Protein AF-A0A0N1CDP6-F1 (afdb_monomer_lite)

Structure (mmCIF, N/CA/C/O backbone):
data_AF-A0A0N1CDP6-F1
#
_entry.id   AF-A0A0N1CDP6-F1
#
loop_
_atom_site.group_PDB
_atom_site.id
_atom_site.type_symbol
_atom_site.label_atom_id
_atom_site.label_alt_id
_atom_site.label_comp_id
_atom_site.label_asym_id
_atom_site.label_entity_id
_atom_site.label_seq_id
_atom_site.pdbx_PDB_ins_code
_atom_site.Cartn_x
_atom_site.Cartn_y
_atom_site.Cartn_z
_atom_site.occupancy
_atom_site.B_iso_or_equiv
_atom_site.auth_seq_id
_atom_site.auth_comp_id
_atom_site.auth_asym_id
_atom_site.auth_atom_id
_atom_site.pdbx_PDB_model_num
ATOM 1 N N . MET A 1 1 ? -9.905 -9.437 8.557 1.00 59.25 1 MET A N 1
ATOM 2 C CA . MET A 1 1 ? -9.095 -8.242 8.234 1.00 59.25 1 MET A CA 1
ATOM 3 C C . MET A 1 1 ? -9.289 -7.990 6.753 1.00 59.25 1 MET A C 1
ATOM 5 O O . MET A 1 1 ? -9.389 -8.978 6.036 1.00 59.25 1 MET A O 1
ATOM 9 N N . ALA A 1 2 ? -9.442 -6.748 6.299 1.00 64.56 2 ALA A N 1
ATOM 10 C CA . ALA A 1 2 ? -9.677 -6.507 4.877 1.00 64.56 2 ALA A CA 1
ATOM 11 C C . ALA A 1 2 ? -8.386 -6.729 4.071 1.00 64.56 2 ALA A C 1
ATOM 13 O O . ALA A 1 2 ? -7.335 -6.179 4.398 1.00 64.56 2 ALA A O 1
ATOM 14 N N . ASP A 1 3 ? -8.462 -7.519 3.000 1.00 76.25 3 ASP A N 1
ATOM 15 C CA . ASP A 1 3 ? -7.331 -7.748 2.104 1.00 76.25 3 ASP A CA 1
ATOM 16 C C . ASP A 1 3 ? -7.119 -6.530 1.190 1.00 76.25 3 ASP A C 1
ATOM 18 O O . ASP A 1 3 ? -7.544 -6.487 0.035 1.00 76.25 3 ASP A O 1
ATOM 22 N N . TYR A 1 4 ? -6.433 -5.510 1.710 1.00 80.69 4 TYR A N 1
ATOM 23 C CA . TYR A 1 4 ? -6.061 -4.312 0.946 1.00 80.69 4 TYR A CA 1
ATOM 24 C C . TYR A 1 4 ? -5.058 -4.602 -0.179 1.00 80.69 4 TYR A C 1
ATOM 26 O O . TYR A 1 4 ? -5.011 -3.885 -1.181 1.00 80.69 4 TYR A O 1
ATOM 34 N N . TYR A 1 5 ? -4.275 -5.675 -0.035 1.00 79.56 5 TYR A N 1
ATOM 35 C CA . TYR A 1 5 ? -3.249 -6.082 -0.990 1.00 79.56 5 TYR A CA 1
ATOM 36 C C . TYR A 1 5 ? -3.774 -6.272 -2.429 1.00 79.56 5 TYR A C 1
ATOM 38 O O . TYR A 1 5 ? -3.282 -5.570 -3.313 1.00 79.56 5 TYR A O 1
ATOM 46 N N . PRO A 1 6 ? -4.777 -7.133 -2.715 1.00 84.00 6 PRO A N 1
ATOM 47 C CA . PRO A 1 6 ? -5.311 -7.303 -4.070 1.00 84.00 6 PRO A CA 1
ATOM 48 C C . PRO A 1 6 ? -5.923 -6.024 -4.664 1.00 84.00 6 PRO A C 1
ATOM 50 O O . PRO A 1 6 ? -5.831 -5.828 -5.876 1.00 84.00 6 PRO A O 1
ATOM 53 N N . LEU A 1 7 ? -6.501 -5.132 -3.848 1.00 83.00 7 LEU A N 1
ATOM 54 C CA . LEU A 1 7 ? -7.032 -3.847 -4.324 1.00 83.00 7 LEU A CA 1
ATOM 55 C C . LEU A 1 7 ? -5.913 -2.925 -4.826 1.00 83.00 7 LEU A C 1
ATOM 57 O O . LEU A 1 7 ? -5.978 -2.434 -5.955 1.00 83.00 7 LEU A O 1
ATOM 61 N N . ILE A 1 8 ? -4.861 -2.735 -4.023 1.00 84.25 8 ILE A N 1
ATOM 62 C CA . ILE A 1 8 ? -3.711 -1.900 -4.398 1.00 84.25 8 ILE A CA 1
ATOM 63 C C . ILE A 1 8 ? -2.946 -2.548 -5.558 1.00 84.25 8 ILE A C 1
ATOM 65 O O . ILE A 1 8 ? -2.645 -1.880 -6.545 1.00 84.25 8 ILE A O 1
ATOM 69 N N . ALA A 1 9 ? -2.686 -3.857 -5.496 1.00 82.88 9 ALA A N 1
ATOM 70 C CA . ALA A 1 9 ? -1.986 -4.584 -6.551 1.00 82.88 9 ALA A CA 1
ATOM 71 C C . ALA A 1 9 ? -2.717 -4.492 -7.901 1.00 82.88 9 ALA A C 1
ATOM 73 O O . ALA A 1 9 ? -2.066 -4.307 -8.930 1.00 82.88 9 ALA A O 1
ATOM 74 N N . ARG A 1 10 ? -4.059 -4.543 -7.918 1.00 82.38 10 ARG A N 1
ATOM 75 C CA . ARG A 1 10 ? -4.858 -4.338 -9.137 1.00 82.38 10 ARG A CA 1
ATOM 76 C C . ARG A 1 10 ? -4.770 -2.902 -9.655 1.00 82.38 10 ARG A C 1
ATOM 78 O O . ARG A 1 10 ? -4.625 -2.721 -10.860 1.00 82.38 10 ARG A O 1
ATOM 85 N N . ALA A 1 11 ? -4.815 -1.901 -8.775 1.00 82.62 11 ALA A N 1
ATOM 86 C CA . ALA A 1 11 ? -4.672 -0.496 -9.164 1.00 82.62 11 ALA A CA 1
ATOM 87 C C . ALA A 1 11 ? -3.290 -0.202 -9.780 1.00 82.62 11 ALA A C 1
ATOM 89 O O . ALA A 1 11 ? -3.204 0.479 -10.797 1.00 82.62 11 ALA A O 1
ATOM 90 N N . ILE A 1 12 ? -2.218 -0.771 -9.216 1.00 78.50 12 ILE A N 1
ATOM 91 C CA . ILE A 1 12 ? -0.854 -0.636 -9.751 1.00 78.50 12 ILE A CA 1
ATOM 92 C C . ILE A 1 12 ? -0.635 -1.492 -11.008 1.00 78.50 12 ILE A C 1
ATOM 94 O O . ILE A 1 12 ? 0.083 -1.066 -11.902 1.00 78.50 12 ILE A O 1
ATOM 98 N N . SER A 1 13 ? -1.287 -2.652 -11.139 1.00 77.88 13 SER A N 1
ATOM 99 C CA . SER A 1 13 ? -1.223 -3.466 -12.370 1.00 77.88 13 SER A CA 1
ATOM 100 C C . SER A 1 13 ? -1.968 -2.839 -13.556 1.00 77.88 13 SER A C 1
ATOM 102 O O . SER A 1 13 ? -1.756 -3.260 -14.688 1.00 77.88 13 SER A O 1
ATOM 104 N N . GLY A 1 14 ? -2.849 -1.864 -13.303 1.00 73.94 14 GLY A N 1
ATOM 105 C CA . GLY A 1 14 ? -3.498 -1.047 -14.332 1.00 73.94 14 GLY A CA 1
ATOM 106 C C . GLY A 1 14 ? -2.740 0.236 -14.697 1.00 73.94 14 GLY A C 1
ATOM 107 O O . GLY A 1 14 ? -3.178 0.942 -15.602 1.00 73.94 14 GLY A O 1
ATOM 108 N N . LEU A 1 15 ? -1.634 0.557 -14.013 1.00 73.69 15 LEU A N 1
ATOM 109 C CA . LEU A 1 15 ? -0.713 1.611 -14.446 1.00 73.69 15 LEU A CA 1
ATOM 110 C C . LEU A 1 15 ? 0.209 1.088 -15.551 1.00 73.69 15 LEU A C 1
ATOM 112 O O . LEU A 1 15 ? 0.581 -0.086 -15.565 1.00 73.69 15 LEU A O 1
ATOM 116 N N . ASP A 1 16 ? 0.621 1.986 -16.445 1.00 66.12 16 ASP A N 1
ATOM 117 C CA . ASP A 1 16 ? 1.619 1.670 -17.465 1.00 66.12 16 ASP A CA 1
ATOM 118 C C . ASP A 1 16 ? 2.945 1.216 -16.808 1.00 66.12 16 ASP A C 1
ATOM 120 O O . ASP A 1 16 ? 3.374 1.831 -15.826 1.00 66.12 16 ASP A O 1
ATOM 124 N N . PRO A 1 17 ? 3.639 0.179 -17.318 1.00 63.59 17 PRO A N 1
ATOM 125 C CA . PRO A 1 17 ? 4.926 -0.260 -16.767 1.00 63.59 17 PRO A CA 1
ATOM 126 C C . PRO A 1 17 ? 6.020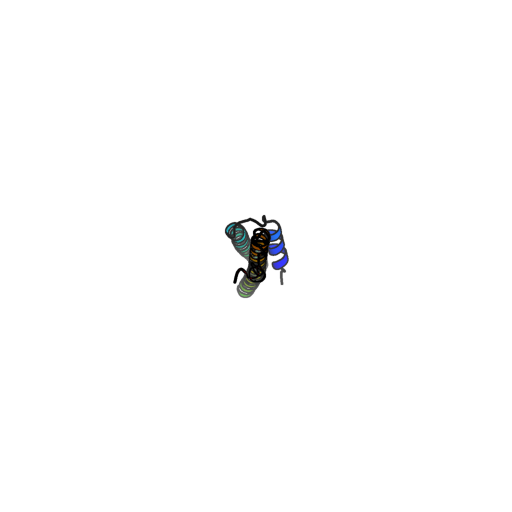 0.822 -16.768 1.00 63.59 17 PRO A C 1
ATOM 128 O O . PRO A 1 17 ? 6.943 0.759 -15.955 1.00 63.59 17 PRO A O 1
ATOM 131 N N . SER A 1 18 ? 5.905 1.816 -17.652 1.00 61.59 18 SER A N 1
ATOM 132 C CA . SER A 1 18 ? 6.789 2.982 -17.761 1.00 61.59 18 SER A CA 1
ATOM 133 C C . SER A 1 18 ? 6.321 4.166 -16.903 1.00 61.59 18 SER A C 1
ATOM 135 O O . SER A 1 18 ? 6.968 5.215 -16.902 1.00 61.59 18 SER A O 1
ATOM 137 N N . ALA A 1 19 ? 5.206 4.037 -16.171 1.00 63.59 19 ALA A N 1
ATOM 138 C CA . ALA A 1 19 ? 4.669 5.103 -15.333 1.00 63.59 19 ALA A CA 1
ATOM 139 C C . ALA A 1 19 ? 5.677 5.518 -14.235 1.00 63.59 19 ALA A C 1
ATOM 141 O O . ALA A 1 19 ? 6.148 4.670 -13.459 1.00 63.59 19 ALA A O 1
ATOM 142 N N . PRO A 1 20 ? 5.982 6.827 -14.103 1.00 70.81 20 PRO A N 1
ATOM 143 C CA . PRO A 1 20 ? 6.865 7.336 -13.061 1.00 70.81 20 PRO A CA 1
ATOM 144 C C . PRO A 1 20 ? 6.441 6.906 -11.652 1.00 70.81 20 PRO A C 1
ATOM 146 O O . PRO A 1 20 ? 5.258 6.712 -11.360 1.00 70.81 20 PRO A O 1
ATOM 149 N N . GLY A 1 21 ? 7.411 6.827 -10.734 1.00 75.56 21 GLY A N 1
ATOM 150 C CA . GLY A 1 21 ? 7.143 6.543 -9.316 1.00 75.56 21 GLY A CA 1
ATOM 151 C C . GLY A 1 21 ? 6.120 7.500 -8.686 1.00 75.56 21 GLY A C 1
ATOM 152 O O . GLY A 1 21 ? 5.356 7.094 -7.814 1.00 75.56 21 GLY A O 1
ATOM 153 N N . GLU A 1 22 ? 6.032 8.735 -9.185 1.00 79.81 22 GLU A N 1
ATOM 154 C CA . GLU A 1 22 ? 5.043 9.730 -8.759 1.00 79.81 22 GLU A CA 1
ATOM 155 C C . GLU A 1 22 ? 3.592 9.325 -9.056 1.00 79.81 22 GLU A C 1
ATOM 157 O O . GLU A 1 22 ? 2.732 9.528 -8.203 1.00 79.81 22 GLU A O 1
ATOM 162 N N . GLN A 1 23 ? 3.302 8.689 -10.201 1.00 82.19 23 GLN A N 1
ATOM 163 C CA . GLN A 1 23 ? 1.935 8.235 -10.506 1.00 82.19 23 GLN A CA 1
ATOM 164 C C . GLN A 1 23 ? 1.494 7.127 -9.541 1.00 82.19 23 GLN A C 1
ATOM 166 O O . GLN A 1 23 ? 0.379 7.157 -9.020 1.00 82.19 23 GLN A O 1
ATOM 171 N N . ARG A 1 24 ? 2.401 6.191 -9.224 1.00 81.81 24 ARG A N 1
ATOM 172 C CA . ARG A 1 24 ? 2.172 5.165 -8.191 1.00 81.81 24 ARG A CA 1
ATOM 173 C C . ARG A 1 24 ? 1.935 5.806 -6.821 1.00 81.81 24 ARG A C 1
ATOM 175 O O . ARG A 1 24 ? 0.980 5.450 -6.134 1.00 81.81 24 ARG A O 1
ATOM 182 N N . ARG A 1 25 ? 2.740 6.810 -6.459 1.00 83.81 25 ARG A N 1
ATOM 183 C CA . ARG A 1 25 ? 2.606 7.554 -5.198 1.00 83.81 25 ARG A CA 1
ATOM 184 C C . ARG A 1 25 ? 1.276 8.305 -5.093 1.00 83.81 25 ARG A C 1
ATOM 186 O O . ARG A 1 25 ? 0.648 8.256 -4.040 1.00 83.81 25 ARG A O 1
ATOM 193 N N . ALA A 1 26 ? 0.795 8.909 -6.181 1.00 87.94 26 ALA A N 1
ATOM 194 C CA . ALA A 1 26 ? -0.516 9.558 -6.229 1.00 87.94 26 ALA A CA 1
ATOM 195 C C . ALA A 1 26 ? -1.679 8.574 -5.979 1.00 87.94 26 ALA A C 1
ATOM 197 O O . ALA A 1 26 ? -2.639 8.926 -5.290 1.00 87.94 26 ALA A O 1
ATOM 198 N N . ILE A 1 27 ? -1.586 7.328 -6.469 1.00 86.00 27 ILE A N 1
ATOM 199 C CA . ILE A 1 27 ? -2.563 6.274 -6.140 1.00 86.00 27 ILE A CA 1
ATOM 200 C C . ILE A 1 27 ? -2.521 5.935 -4.645 1.00 86.00 27 ILE A C 1
ATOM 202 O O . ILE A 1 27 ? -3.580 5.840 -4.023 1.00 86.00 27 ILE A O 1
ATOM 206 N N . TYR A 1 28 ? -1.332 5.797 -4.048 1.00 87.19 28 TYR A N 1
ATOM 207 C CA . TYR A 1 28 ? -1.201 5.494 -2.618 1.00 87.19 28 TYR A CA 1
ATOM 208 C C . TYR A 1 28 ? -1.776 6.608 -1.728 1.00 87.19 28 TYR A C 1
ATOM 210 O O . TYR A 1 28 ? -2.550 6.309 -0.820 1.00 87.19 28 TYR A O 1
ATOM 218 N N . GLU A 1 29 ? -1.493 7.885 -2.015 1.00 89.25 29 GLU A N 1
ATOM 219 C CA . GLU A 1 29 ? -2.094 9.004 -1.267 1.00 89.25 29 GLU A CA 1
ATOM 220 C C . GLU A 1 29 ? -3.623 9.032 -1.395 1.00 89.25 29 GLU A C 1
ATOM 222 O O . GLU A 1 29 ? -4.337 9.207 -0.404 1.00 89.25 29 GLU A O 1
ATOM 227 N N . ARG A 1 30 ? -4.152 8.784 -2.601 1.00 88.69 30 ARG A N 1
ATOM 228 C CA . ARG A 1 30 ? -5.601 8.717 -2.823 1.00 88.69 30 ARG A CA 1
ATOM 229 C C . ARG A 1 30 ? -6.244 7.552 -2.065 1.00 88.69 30 ARG A C 1
ATOM 231 O O . ARG A 1 30 ? -7.328 7.727 -1.510 1.00 88.69 30 ARG A O 1
ATOM 238 N N . ALA A 1 31 ? -5.579 6.397 -1.998 1.00 87.75 31 ALA A N 1
ATOM 239 C CA . ALA A 1 31 ? -6.035 5.242 -1.226 1.00 87.75 31 ALA A CA 1
ATOM 240 C C . ALA A 1 31 ? -6.038 5.525 0.288 1.00 87.75 31 ALA A C 1
ATOM 242 O O . ALA A 1 31 ? -7.035 5.238 0.952 1.00 87.75 31 ALA A O 1
ATOM 243 N N . ARG A 1 32 ? -4.981 6.159 0.826 1.00 87.56 32 ARG A N 1
ATOM 244 C CA . ARG A 1 32 ? -4.920 6.605 2.233 1.00 87.56 32 ARG A CA 1
ATOM 245 C C . ARG A 1 32 ? -6.082 7.540 2.584 1.00 87.56 32 ARG A C 1
ATOM 247 O O . ARG A 1 32 ? -6.765 7.327 3.586 1.00 87.56 32 ARG A O 1
ATOM 254 N N . ALA A 1 33 ? -6.318 8.563 1.760 1.00 88.69 33 ALA A N 1
ATOM 255 C CA . ALA A 1 33 ? -7.376 9.548 1.985 1.00 88.69 33 ALA A CA 1
ATOM 256 C C . ALA A 1 33 ? -8.783 8.921 1.921 1.00 88.69 33 ALA A C 1
ATOM 258 O O . ALA A 1 33 ? -9.625 9.182 2.788 1.00 88.69 33 ALA A O 1
ATOM 259 N N . ALA A 1 34 ? -9.022 8.054 0.930 1.00 88.19 34 ALA A N 1
ATOM 260 C CA . ALA A 1 34 ? -10.277 7.319 0.792 1.00 88.19 34 ALA A CA 1
ATOM 261 C C . ALA A 1 34 ? -10.536 6.400 1.996 1.00 88.19 34 ALA A C 1
ATOM 263 O O . ALA A 1 34 ? -11.637 6.427 2.545 1.00 88.19 34 ALA A O 1
ATOM 264 N N . LEU A 1 35 ? -9.519 5.662 2.464 1.00 86.31 35 LEU A N 1
ATOM 265 C CA . LEU A 1 35 ? -9.648 4.794 3.636 1.00 86.31 35 LEU A CA 1
ATOM 266 C C . LEU A 1 35 ? -10.036 5.592 4.887 1.00 86.31 35 LEU A C 1
ATOM 268 O O . LEU A 1 35 ? -10.994 5.228 5.560 1.00 86.31 35 LEU A O 1
ATOM 272 N N . ILE A 1 36 ? -9.353 6.703 5.189 1.00 85.81 36 ILE A N 1
ATOM 273 C CA . ILE A 1 36 ? -9.678 7.528 6.370 1.00 85.81 36 ILE A CA 1
ATOM 274 C C . ILE A 1 36 ? -11.113 8.070 6.292 1.00 85.81 36 ILE A C 1
ATOM 276 O O . ILE A 1 36 ? -11.817 8.093 7.302 1.00 85.81 36 ILE A O 1
ATOM 280 N N . THR A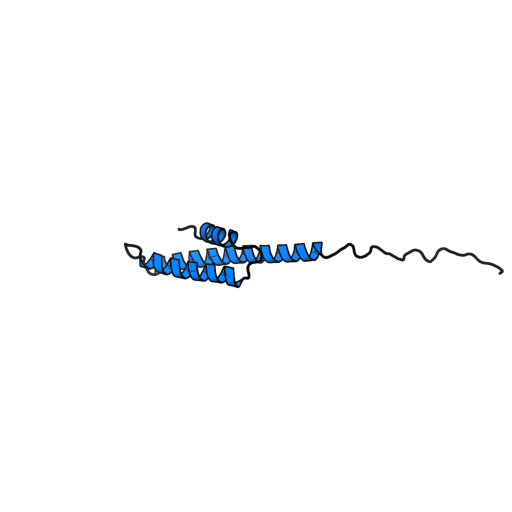 1 37 ? -11.564 8.470 5.101 1.00 87.94 37 THR A N 1
ATOM 281 C CA . THR A 1 37 ? -12.941 8.937 4.877 1.00 87.94 37 THR A CA 1
ATOM 282 C C . THR A 1 37 ? -13.953 7.814 5.119 1.00 87.94 37 THR A C 1
ATOM 284 O O . THR A 1 37 ? -14.937 8.016 5.826 1.00 87.94 37 THR A O 1
ATOM 287 N N . GLN A 1 38 ? -13.685 6.611 4.603 1.00 86.06 38 GLN A N 1
ATOM 288 C CA . GLN A 1 38 ? -14.543 5.438 4.775 1.00 86.06 38 GLN A CA 1
ATOM 289 C C . GLN A 1 38 ? -14.611 4.971 6.238 1.00 86.06 38 GLN A C 1
ATOM 291 O O . GLN A 1 38 ? -15.705 4.747 6.748 1.00 86.06 38 GLN A O 1
ATOM 296 N N . LEU A 1 39 ? -13.471 4.868 6.933 1.00 86.31 39 LEU A N 1
ATOM 297 C CA . LEU A 1 39 ? -13.416 4.446 8.340 1.00 86.31 39 LEU A CA 1
ATOM 298 C C . LEU A 1 39 ? -14.169 5.419 9.265 1.00 86.31 39 LEU A C 1
ATOM 300 O O . LEU A 1 39 ? -14.773 4.988 10.241 1.00 86.31 39 LEU A O 1
ATOM 304 N N . ARG A 1 40 ? -14.176 6.722 8.943 1.00 83.75 40 ARG A N 1
ATOM 305 C CA . ARG A 1 40 ? -14.945 7.750 9.670 1.00 83.75 40 ARG A CA 1
ATOM 306 C C . ARG A 1 40 ? -16.442 7.765 9.339 1.00 83.75 40 ARG A C 1
ATOM 308 O O . ARG A 1 40 ? -17.211 8.322 10.113 1.00 83.75 40 ARG A O 1
ATOM 315 N N . GLY A 1 41 ? -16.847 7.199 8.200 1.00 84.69 41 GLY A N 1
ATOM 316 C CA . GLY A 1 41 ? -18.249 7.106 7.772 1.00 84.69 41 GLY A CA 1
ATOM 317 C C . GLY A 1 41 ? -18.963 5.816 8.196 1.00 84.69 41 GLY A C 1
ATOM 318 O O . GLY A 1 41 ? -20.174 5.704 8.012 1.00 84.69 41 GLY A O 1
ATOM 319 N N . VAL A 1 42 ? -18.233 4.838 8.739 1.00 85.94 42 VAL A N 1
ATOM 320 C CA . VAL A 1 42 ? -18.779 3.558 9.214 1.00 85.94 42 VAL A CA 1
ATOM 321 C C . VAL A 1 42 ? -19.595 3.741 10.500 1.00 85.94 42 VAL A C 1
ATOM 323 O O . VAL A 1 42 ? -19.208 4.485 11.399 1.00 85.94 42 VAL A O 1
ATOM 326 N N . GLN A 1 43 ? -20.729 3.038 10.584 1.00 80.50 43 GLN A N 1
ATOM 327 C CA . GLN A 1 43 ? -21.570 2.944 11.780 1.00 80.50 43 GLN A CA 1
ATOM 328 C C . GLN A 1 43 ? -21.785 1.465 12.160 1.00 80.50 43 GLN A C 1
ATOM 330 O O . GLN A 1 43 ? -22.134 0.680 11.275 1.00 80.50 43 GLN A O 1
ATOM 335 N N . PRO A 1 44 ? -21.621 1.074 13.442 1.00 81.31 44 PRO A N 1
ATOM 336 C CA . PRO A 1 44 ? -21.145 1.898 14.562 1.00 81.31 44 PRO A CA 1
ATOM 337 C C . PRO A 1 44 ? -19.702 2.401 14.346 1.00 81.31 44 PRO A C 1
ATOM 339 O O . PRO A 1 44 ? -18.949 1.764 13.611 1.00 81.31 44 PRO A O 1
ATOM 342 N N . PRO A 1 45 ? -19.321 3.552 14.931 1.00 83.19 45 PRO A N 1
ATOM 343 C CA . PRO A 1 45 ? -18.007 4.147 14.711 1.00 83.19 45 PRO A CA 1
ATOM 344 C C . PRO A 1 45 ? -16.889 3.236 15.227 1.00 83.19 45 PRO A C 1
ATOM 346 O O . PRO A 1 45 ? -16.952 2.733 16.348 1.00 83.19 45 PRO A O 1
ATOM 349 N N . LEU A 1 46 ? -15.852 3.061 14.407 1.00 84.94 46 LEU A N 1
ATOM 350 C CA . LEU A 1 46 ? -14.655 2.298 14.761 1.00 84.94 46 LEU A CA 1
ATOM 351 C C . LEU A 1 46 ? -13.859 3.004 15.864 1.00 84.94 46 LEU A C 1
ATOM 353 O O . LEU A 1 46 ? -13.739 4.231 15.878 1.00 84.94 46 LEU A O 1
ATOM 357 N N . THR A 1 47 ? -13.257 2.220 16.755 1.00 89.19 47 THR A N 1
ATOM 358 C CA . THR A 1 47 ? -12.337 2.737 17.776 1.00 89.19 47 THR A CA 1
ATOM 359 C C . THR A 1 47 ? -11.034 3.248 17.150 1.00 89.19 47 THR A C 1
ATOM 361 O O . THR A 1 47 ? -10.625 2.803 16.075 1.00 89.19 47 THR A O 1
ATOM 364 N N . GLU A 1 48 ? -10.313 4.145 17.832 1.00 86.06 48 GLU A N 1
ATOM 365 C CA . GLU A 1 48 ? -9.002 4.621 17.352 1.00 86.06 48 GLU A CA 1
ATOM 366 C C . GLU A 1 48 ? -7.996 3.478 17.142 1.00 86.06 48 GLU A C 1
ATOM 368 O O . GLU A 1 48 ? -7.189 3.523 16.210 1.00 86.06 48 GLU A O 1
ATOM 373 N N . SER A 1 49 ? -8.078 2.425 17.961 1.00 89.81 49 SER A N 1
ATOM 374 C CA . SER A 1 49 ? -7.274 1.206 17.831 1.00 89.81 49 SER A CA 1
ATOM 375 C C . SER A 1 49 ? -7.563 0.462 16.526 1.00 89.81 49 SER A C 1
ATOM 377 O O . SER A 1 49 ? -6.631 0.053 15.834 1.00 89.81 49 SER A O 1
ATOM 379 N N . GLU A 1 50 ? -8.836 0.319 16.149 1.00 88.50 50 GLU A N 1
ATOM 380 C CA . GLU A 1 50 ? -9.237 -0.291 14.876 1.00 88.50 50 GLU A CA 1
ATOM 381 C C . GLU A 1 50 ? -8.839 0.588 13.690 1.00 88.50 50 GLU A C 1
ATOM 383 O O . GLU A 1 50 ? -8.211 0.098 12.756 1.00 88.50 50 GLU A O 1
ATOM 388 N N . ILE A 1 51 ? -9.095 1.900 13.752 1.00 87.12 51 ILE A N 1
ATOM 389 C CA . ILE A 1 51 ? -8.676 2.849 12.707 1.00 87.12 51 ILE A CA 1
ATOM 390 C C . ILE A 1 51 ? -7.155 2.790 12.502 1.00 87.12 51 ILE A C 1
ATOM 392 O O . ILE A 1 51 ? -6.677 2.790 11.368 1.00 87.12 51 ILE A O 1
ATOM 396 N N . THR A 1 52 ? -6.381 2.705 13.585 1.00 89.38 52 THR A N 1
ATOM 397 C CA . THR A 1 52 ? -4.919 2.576 13.523 1.00 89.38 52 THR A CA 1
ATOM 398 C C . THR A 1 52 ? -4.500 1.234 12.924 1.00 89.38 52 THR A C 1
ATOM 400 O O . THR A 1 52 ? -3.609 1.204 12.076 1.00 89.38 52 THR A O 1
ATOM 403 N N . ARG A 1 53 ? -5.168 0.136 13.295 1.00 89.81 53 ARG A N 1
ATOM 404 C CA . ARG A 1 53 ? -4.918 -1.208 12.757 1.00 89.81 53 ARG A CA 1
ATOM 405 C C . ARG A 1 53 ? -5.211 -1.306 11.256 1.00 89.81 53 ARG A C 1
ATOM 407 O O . ARG A 1 53 ? -4.382 -1.836 10.522 1.00 89.81 53 ARG A O 1
ATOM 414 N N . GLU A 1 54 ? -6.335 -0.765 10.790 1.00 89.19 54 GLU A N 1
ATOM 415 C CA . GLU A 1 54 ? -6.686 -0.758 9.362 1.00 89.19 54 GLU A CA 1
ATOM 416 C C . GLU A 1 54 ? -5.754 0.168 8.557 1.00 89.19 54 GLU A C 1
ATOM 418 O O . GLU A 1 54 ? -5.332 -0.180 7.453 1.00 89.19 54 GLU A O 1
ATOM 423 N N . ARG A 1 55 ? -5.329 1.310 9.125 1.00 88.00 55 ARG A N 1
ATOM 424 C CA . ARG A 1 55 ? -4.285 2.154 8.511 1.00 88.00 55 ARG A CA 1
ATOM 425 C C . ARG A 1 55 ? -2.944 1.425 8.401 1.00 88.00 55 ARG A C 1
ATOM 427 O O . ARG A 1 55 ? -2.325 1.492 7.345 1.00 88.00 55 ARG A O 1
ATOM 434 N N . LEU A 1 56 ? -2.505 0.717 9.444 1.00 90.69 56 LEU A N 1
ATOM 435 C CA . LEU A 1 56 ? -1.275 -0.086 9.408 1.00 90.69 56 LEU A CA 1
ATOM 436 C C . LEU A 1 56 ? -1.351 -1.191 8.343 1.00 90.69 56 LEU A C 1
ATOM 438 O O . LEU A 1 56 ? -0.415 -1.336 7.561 1.00 90.69 56 LEU A O 1
ATOM 442 N N . ALA A 1 57 ? -2.481 -1.897 8.244 1.00 89.38 57 ALA A N 1
ATOM 443 C CA . ALA A 1 57 ? -2.699 -2.923 7.223 1.00 89.38 57 ALA A CA 1
ATOM 444 C C . ALA A 1 57 ? -2.626 -2.362 5.789 1.00 89.38 57 ALA A C 1
ATOM 446 O O . ALA A 1 57 ? -2.067 -3.006 4.896 1.00 89.38 57 ALA A O 1
ATOM 447 N N . LEU A 1 58 ? -3.137 -1.144 5.563 1.00 88.06 58 LEU A N 1
ATOM 448 C CA . LEU A 1 58 ? -2.982 -0.443 4.285 1.00 88.06 58 LEU A CA 1
ATOM 449 C C . LEU A 1 58 ? -1.507 -0.110 3.999 1.00 88.06 58 LEU A C 1
ATOM 451 O O . LEU A 1 58 ? -1.031 -0.374 2.896 1.00 88.06 58 LEU A O 1
ATOM 455 N N . GLU A 1 59 ? -0.773 0.440 4.971 1.00 91.19 59 GLU A N 1
ATOM 456 C CA . GLU A 1 59 ? 0.649 0.791 4.813 1.00 91.19 59 GLU A CA 1
ATOM 457 C C . GLU A 1 59 ? 1.531 -0.435 4.527 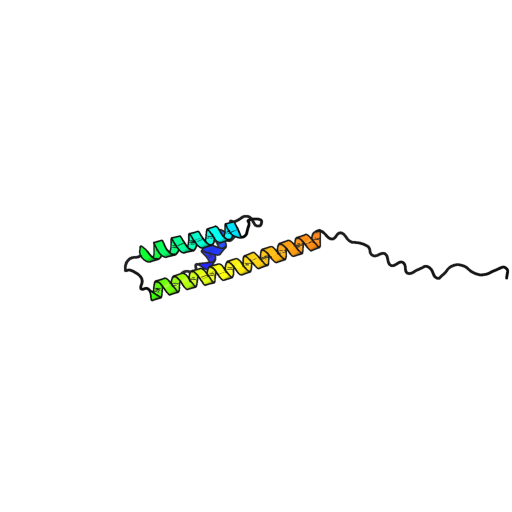1.00 91.19 59 GLU A C 1
ATOM 459 O O . GLU A 1 59 ? 2.419 -0.373 3.675 1.00 91.19 59 GLU A O 1
ATOM 464 N N . GLU A 1 60 ? 1.282 -1.567 5.188 1.00 91.38 60 GLU A N 1
ATOM 465 C CA . GLU A 1 60 ? 1.980 -2.830 4.916 1.00 91.38 60 GLU A CA 1
ATOM 466 C C . GLU A 1 60 ? 1.697 -3.345 3.499 1.00 91.38 60 GLU A C 1
ATOM 468 O O . GLU A 1 60 ? 2.626 -3.724 2.776 1.00 91.38 60 GLU A O 1
ATOM 473 N N . ALA A 1 61 ? 0.435 -3.291 3.060 1.00 89.62 61 ALA A N 1
ATOM 474 C CA . ALA A 1 61 ? 0.056 -3.654 1.700 1.00 89.62 61 ALA A CA 1
ATOM 475 C C . ALA A 1 61 ? 0.719 -2.739 0.653 1.00 89.62 61 ALA A C 1
ATOM 477 O O . ALA A 1 61 ? 1.268 -3.244 -0.330 1.00 89.62 61 ALA A O 1
ATOM 478 N N . VAL A 1 62 ? 0.743 -1.418 0.881 1.00 89.00 62 VAL A N 1
ATOM 479 C CA . VAL A 1 62 ? 1.443 -0.446 0.019 1.00 89.00 62 VAL A CA 1
ATOM 480 C C . VAL A 1 62 ? 2.938 -0.756 -0.049 1.00 89.00 62 VAL A C 1
ATOM 482 O O . VAL A 1 62 ? 3.468 -0.889 -1.150 1.00 89.00 62 VAL A O 1
ATOM 485 N N . ARG A 1 63 ? 3.618 -0.947 1.092 1.00 89.94 63 ARG A N 1
ATOM 486 C CA . ARG A 1 63 ? 5.058 -1.269 1.135 1.00 89.94 63 ARG A CA 1
ATOM 487 C C . ARG A 1 63 ? 5.396 -2.545 0.368 1.00 89.94 63 ARG A C 1
ATOM 489 O O . ARG A 1 63 ? 6.416 -2.591 -0.323 1.00 89.94 63 ARG A O 1
ATOM 496 N N . LYS A 1 64 ? 4.550 -3.576 0.466 1.00 89.44 64 LYS A N 1
ATOM 497 C CA . LYS A 1 64 ? 4.744 -4.829 -0.272 1.00 89.44 64 LYS A CA 1
ATOM 498 C C . LYS A 1 64 ? 4.593 -4.619 -1.782 1.00 89.44 64 LYS A C 1
ATOM 500 O O . LYS A 1 64 ? 5.492 -5.001 -2.529 1.00 89.44 64 LYS A O 1
ATOM 505 N N . VAL A 1 65 ? 3.518 -3.959 -2.229 1.00 87.88 65 VAL A N 1
ATOM 506 C CA . VAL A 1 65 ? 3.302 -3.660 -3.659 1.00 87.88 65 VAL A CA 1
ATOM 507 C C . VAL A 1 65 ? 4.397 -2.744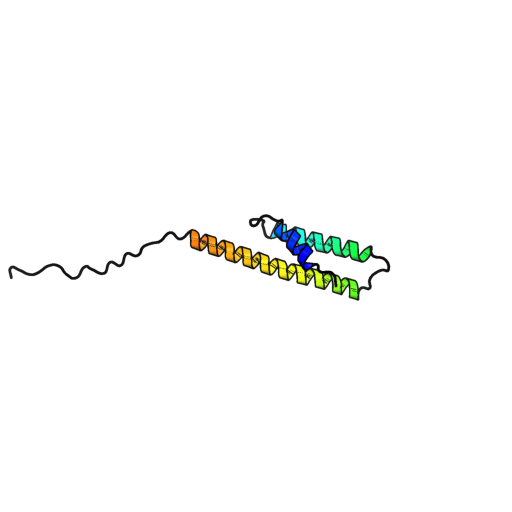 -4.216 1.00 87.88 65 VAL A C 1
ATOM 509 O O . VAL A 1 65 ? 4.883 -2.973 -5.322 1.00 87.88 65 VAL A O 1
ATOM 512 N N . GLU A 1 66 ? 4.838 -1.738 -3.458 1.00 85.69 66 GLU A N 1
ATOM 513 C CA . GLU A 1 66 ? 5.937 -0.854 -3.852 1.00 85.69 66 GLU A CA 1
ATOM 514 C C . GLU A 1 66 ? 7.260 -1.615 -3.994 1.00 85.69 66 GLU A C 1
ATOM 516 O O . GLU A 1 66 ? 7.958 -1.424 -4.990 1.00 85.69 66 GLU A O 1
ATOM 521 N N . SER A 1 67 ? 7.567 -2.527 -3.066 1.00 87.50 67 SER A N 1
ATOM 522 C CA . SER A 1 67 ? 8.757 -3.385 -3.136 1.00 87.50 67 SER A CA 1
ATOM 523 C C . SER A 1 67 ? 8.732 -4.292 -4.371 1.00 87.50 67 SER A C 1
ATOM 525 O O . SER A 1 67 ? 9.714 -4.348 -5.111 1.00 87.50 67 SER A O 1
ATOM 527 N N . GLU A 1 68 ? 7.600 -4.949 -4.650 1.00 86.12 68 GLU A N 1
ATOM 528 C CA . GLU A 1 68 ? 7.433 -5.779 -5.850 1.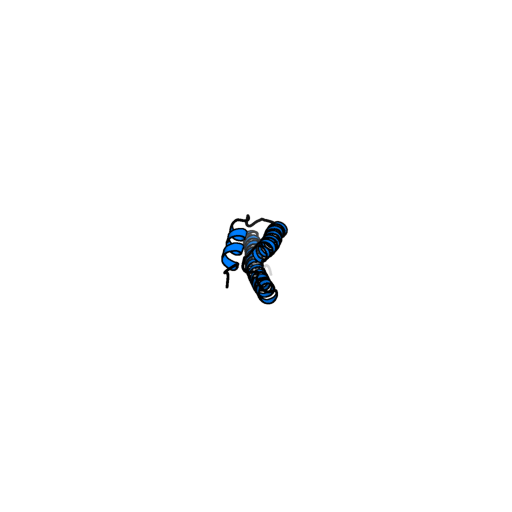00 86.12 68 GLU A CA 1
ATOM 529 C C . GLU A 1 68 ? 7.529 -4.950 -7.142 1.00 86.12 68 GLU A C 1
ATOM 531 O O . GLU A 1 68 ? 8.204 -5.352 -8.090 1.00 86.12 68 GLU A O 1
ATOM 536 N N . ALA A 1 69 ? 6.912 -3.766 -7.188 1.00 82.62 69 ALA A N 1
ATOM 537 C CA . ALA A 1 69 ? 6.967 -2.881 -8.350 1.00 82.62 69 ALA A CA 1
ATOM 538 C C . ALA A 1 69 ? 8.372 -2.288 -8.573 1.00 82.62 69 ALA A C 1
ATOM 540 O O . ALA A 1 69 ? 8.815 -2.155 -9.714 1.00 82.62 69 ALA A O 1
ATOM 541 N N . ALA A 1 70 ? 9.100 -1.956 -7.503 1.00 83.19 70 ALA A N 1
ATOM 542 C CA . ALA A 1 70 ? 10.492 -1.517 -7.574 1.00 83.19 70 ALA A CA 1
ATOM 543 C C . ALA A 1 70 ? 11.422 -2.646 -8.043 1.00 83.19 70 ALA A C 1
ATOM 545 O O . ALA A 1 70 ? 12.319 -2.399 -8.851 1.00 83.19 70 ALA A O 1
ATOM 546 N N . GLN A 1 71 ? 11.187 -3.884 -7.597 1.00 84.75 71 GLN A N 1
ATOM 547 C CA . GLN A 1 71 ? 11.936 -5.050 -8.060 1.00 84.75 71 GLN A CA 1
ATOM 548 C C . GLN A 1 71 ? 11.690 -5.316 -9.552 1.00 84.75 71 GLN A C 1
ATOM 550 O O . GLN A 1 71 ? 12.650 -5.393 -10.315 1.00 84.75 71 GLN A O 1
ATOM 555 N N . ARG A 1 72 ? 10.425 -5.328 -10.003 1.00 81.00 72 ARG A N 1
ATOM 556 C CA . ARG A 1 72 ? 10.082 -5.468 -11.433 1.00 81.00 72 ARG A CA 1
ATOM 557 C C . ARG A 1 72 ? 10.733 -4.386 -12.299 1.00 81.00 72 ARG A C 1
ATOM 559 O O . ARG A 1 72 ? 11.260 -4.703 -13.360 1.00 81.00 72 ARG A O 1
ATOM 566 N N . ALA A 1 73 ? 10.752 -3.131 -11.842 1.00 78.88 73 ALA A N 1
ATOM 567 C CA . ALA A 1 73 ? 11.412 -2.037 -12.558 1.00 78.88 73 ALA A CA 1
ATOM 568 C C . ALA A 1 73 ? 12.939 -2.236 -12.666 1.00 78.88 73 ALA A C 1
ATOM 570 O O . ALA A 1 73 ? 13.521 -1.990 -13.723 1.00 78.88 73 ALA A O 1
ATOM 571 N N . ARG A 1 74 ? 13.595 -2.732 -11.605 1.00 81.44 74 ARG A N 1
ATOM 572 C CA . ARG A 1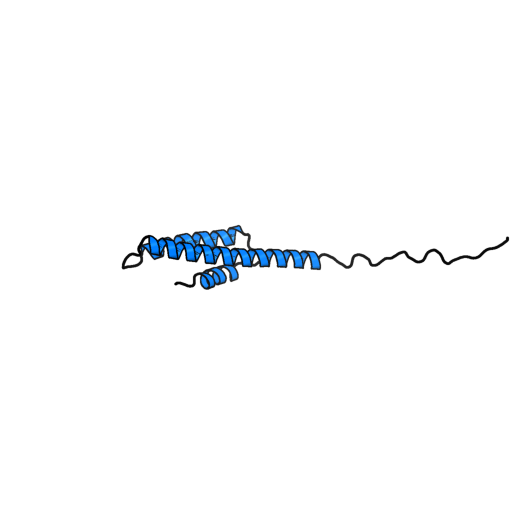 74 ? 15.028 -3.085 -11.626 1.00 81.44 74 ARG A CA 1
ATOM 573 C C . ARG A 1 74 ? 15.321 -4.244 -12.577 1.00 81.44 74 ARG A C 1
ATOM 575 O O . ARG A 1 74 ? 16.289 -4.174 -13.332 1.00 81.44 74 ARG A O 1
ATOM 582 N N . ASP A 1 75 ? 14.494 -5.286 -12.559 1.00 82.75 75 ASP A N 1
ATOM 583 C CA . ASP A 1 75 ? 14.663 -6.451 -13.429 1.00 82.75 75 ASP A CA 1
ATOM 584 C C . ASP A 1 75 ? 14.421 -6.097 -14.905 1.00 82.75 75 ASP A C 1
ATOM 586 O O . ASP A 1 75 ? 15.192 -6.528 -15.765 1.00 82.75 75 ASP A O 1
ATOM 590 N N . ALA A 1 76 ? 13.444 -5.232 -15.201 1.00 78.56 76 ALA A N 1
ATOM 591 C CA . ALA A 1 76 ? 13.223 -4.679 -16.538 1.00 78.56 76 ALA A CA 1
ATOM 592 C C . ALA A 1 76 ? 14.431 -3.860 -17.032 1.00 78.56 76 ALA A C 1
ATOM 594 O O . ALA A 1 76 ? 14.950 -4.129 -18.115 1.00 78.56 76 ALA A O 1
ATOM 595 N N . ALA A 1 77 ? 14.953 -2.935 -16.216 1.00 79.56 77 ALA A N 1
ATOM 596 C CA . ALA A 1 77 ? 16.146 -2.153 -16.558 1.00 79.56 77 ALA A CA 1
ATOM 597 C C . ALA A 1 77 ? 17.391 -3.041 -16.772 1.00 79.56 77 ALA A C 1
ATOM 599 O O . ALA A 1 77 ? 18.195 -2.806 -17.676 1.00 79.56 77 ALA A O 1
ATOM 600 N N . ARG A 1 78 ? 17.541 -4.112 -15.979 1.00 80.94 78 ARG A N 1
ATOM 601 C CA . ARG A 1 78 ? 18.618 -5.102 -16.146 1.00 80.94 78 ARG A CA 1
ATOM 602 C C . ARG A 1 78 ? 18.457 -5.922 -17.431 1.00 80.94 78 ARG A C 1
ATOM 604 O O . ARG A 1 78 ? 19.460 -6.226 -18.079 1.00 80.94 78 ARG A O 1
ATOM 611 N N . ALA A 1 79 ? 17.228 -6.281 -17.798 1.00 77.56 79 ALA A N 1
ATOM 612 C CA . ALA A 1 79 ? 16.929 -6.966 -19.052 1.00 77.56 79 ALA A CA 1
ATOM 613 C C . ALA A 1 79 ? 17.218 -6.067 -20.266 1.00 77.56 79 ALA A C 1
ATOM 615 O O . ALA A 1 79 ? 17.862 -6.527 -21.209 1.00 77.56 79 ALA A O 1
ATOM 616 N N . GLU A 1 80 ? 16.848 -4.782 -20.211 1.00 76.19 80 GLU A N 1
ATOM 617 C CA . GLU A 1 80 ? 17.192 -3.798 -21.245 1.00 76.19 80 GLU A CA 1
ATOM 618 C C . GLU A 1 80 ? 18.716 -3.673 -21.403 1.00 76.19 80 GLU A C 1
ATOM 620 O O . GLU A 1 80 ? 19.232 -3.823 -22.509 1.00 76.19 80 GLU A O 1
ATOM 625 N N . LEU A 1 81 ? 19.460 -3.507 -20.301 1.00 74.69 81 LEU A N 1
ATOM 626 C CA . LEU A 1 81 ? 20.927 -3.429 -20.328 1.00 74.69 81 LEU A CA 1
ATOM 627 C C . LEU A 1 81 ? 21.569 -4.689 -20.941 1.00 74.69 81 LEU A C 1
ATOM 629 O O . LEU A 1 81 ? 22.559 -4.595 -21.668 1.00 74.69 81 LEU A O 1
ATOM 633 N N . LYS A 1 82 ? 21.002 -5.874 -20.670 1.00 73.56 82 LYS A N 1
ATOM 634 C CA . LYS A 1 82 ? 21.452 -7.141 -21.265 1.00 73.56 82 LYS A CA 1
ATOM 635 C C . LYS A 1 82 ? 21.155 -7.197 -22.767 1.00 73.56 82 LYS A C 1
ATOM 637 O O . LYS A 1 82 ? 22.007 -7.662 -23.515 1.00 73.56 82 LYS A O 1
ATOM 642 N N . ASN A 1 83 ? 19.993 -6.710 -23.202 1.00 68.50 83 ASN A N 1
ATOM 643 C CA . ASN A 1 83 ? 19.593 -6.688 -24.611 1.00 68.50 83 ASN A CA 1
ATOM 644 C C . ASN A 1 83 ? 20.352 -5.623 -25.430 1.00 68.50 83 ASN A C 1
ATOM 646 O O . ASN A 1 83 ? 20.569 -5.790 -26.624 1.00 68.50 83 ASN A O 1
ATOM 650 N N . ARG A 1 84 ? 20.806 -4.541 -24.782 1.00 65.31 84 ARG A N 1
ATOM 651 C CA . ARG A 1 84 ? 21.611 -3.467 -25.395 1.00 65.31 84 ARG A CA 1
ATOM 652 C C . ARG A 1 84 ? 23.110 -3.769 -25.486 1.00 65.31 84 ARG A C 1
ATOM 654 O O . ARG A 1 84 ? 23.854 -2.946 -26.014 1.00 65.31 84 ARG A O 1
ATOM 661 N N . ARG A 1 85 ? 23.562 -4.939 -25.021 1.00 57.94 85 ARG A N 1
ATOM 662 C CA . ARG A 1 85 ? 24.882 -5.492 -25.351 1.00 57.94 85 ARG A CA 1
ATOM 663 C C . ARG A 1 85 ? 24.773 -6.359 -26.615 1.00 57.94 85 ARG A C 1
ATOM 665 O O . ARG A 1 85 ? 24.419 -7.532 -26.485 1.00 57.94 85 ARG A O 1
ATOM 672 N N . PRO A 1 86 ? 25.123 -5.860 -27.818 1.00 53.06 86 PRO A N 1
ATOM 673 C CA . PRO A 1 86 ? 25.509 -6.766 -28.893 1.00 53.06 86 PRO A CA 1
ATOM 674 C C . PRO A 1 86 ? 26.758 -7.548 -28.457 1.00 53.06 86 PRO A C 1
ATOM 676 O O . PRO A 1 86 ? 27.476 -7.138 -27.538 1.00 53.06 86 PRO A O 1
ATOM 679 N N . ALA A 1 87 ? 27.024 -8.675 -29.116 1.00 56.00 87 ALA A N 1
ATOM 680 C CA . ALA A 1 87 ? 28.205 -9.491 -28.862 1.00 56.00 87 ALA A CA 1
ATOM 681 C C . ALA A 1 87 ? 29.489 -8.735 -29.258 1.00 56.00 87 ALA A C 1
ATOM 683 O O . ALA A 1 87 ? 29.988 -8.868 -30.373 1.00 56.00 87 ALA A O 1
ATOM 684 N N . ALA A 1 88 ? 30.014 -7.933 -28.331 1.00 53.38 88 ALA A N 1
ATOM 685 C CA . ALA A 1 88 ? 31.309 -7.283 -28.454 1.00 53.38 88 ALA A CA 1
ATOM 686 C C . ALA A 1 88 ? 32.424 -8.314 -28.241 1.00 53.38 88 ALA A C 1
ATOM 688 O O . ALA A 1 88 ? 32.946 -8.480 -27.142 1.00 53.38 88 ALA A O 1
ATOM 689 N N . ASP A 1 89 ? 32.732 -8.971 -29.354 1.00 53.38 89 ASP A N 1
ATOM 690 C CA . ASP A 1 89 ? 34.064 -9.382 -29.770 1.00 53.38 89 ASP A CA 1
ATOM 691 C C . ASP A 1 89 ? 34.768 -10.503 -28.980 1.00 53.38 89 ASP A C 1
ATOM 693 O O . ASP A 1 89 ? 35.306 -10.342 -27.886 1.00 53.38 89 ASP A O 1
ATOM 697 N N . GLY A 1 90 ? 34.807 -11.672 -29.621 1.00 54.28 90 GLY A N 1
ATOM 698 C CA . GLY A 1 90 ? 35.636 -12.810 -29.238 1.00 54.28 90 GLY A CA 1
ATOM 699 C C . GLY A 1 90 ? 37.003 -12.824 -29.928 1.00 54.28 90 GLY A C 1
ATOM 700 O O . GLY A 1 90 ? 37.537 -13.915 -30.137 1.00 54.28 90 GLY A O 1
ATOM 701 N N . SER A 1 91 ? 37.576 -11.674 -30.310 1.00 52.97 91 SER A N 1
ATOM 702 C CA . SER A 1 91 ? 38.906 -11.648 -30.924 1.00 52.97 91 SER A CA 1
ATOM 703 C C . SER A 1 91 ? 39.981 -11.878 -29.864 1.00 52.97 91 SER A C 1
ATOM 705 O O . SER A 1 91 ? 40.455 -10.962 -29.195 1.00 52.97 91 SER A O 1
ATOM 707 N N . ARG A 1 92 ? 40.410 -13.135 -29.729 1.00 59.00 92 ARG A N 1
ATOM 708 C CA . ARG A 1 92 ? 41.715 -13.482 -29.155 1.00 59.00 92 ARG A CA 1
ATOM 709 C C . ARG A 1 92 ? 42.773 -13.391 -30.267 1.00 59.00 92 ARG A C 1
ATOM 711 O O . ARG A 1 92 ? 42.843 -14.324 -31.066 1.00 59.00 92 ARG A O 1
ATOM 718 N N . PRO A 1 93 ? 43.632 -12.355 -30.327 1.00 49.75 93 PRO A N 1
ATOM 719 C CA . PRO A 1 93 ? 44.804 -12.369 -31.198 1.00 49.75 93 PRO A CA 1
ATOM 720 C C . PRO A 1 93 ? 45.882 -13.248 -30.545 1.00 49.75 93 PRO A C 1
ATOM 722 O O . PRO A 1 93 ? 46.777 -12.766 -29.857 1.00 49.75 93 PRO A O 1
ATOM 725 N N . GLY A 1 94 ? 45.730 -14.564 -30.695 1.00 55.91 94 GLY A N 1
ATOM 726 C CA . GLY A 1 94 ? 46.544 -15.580 -30.024 1.00 55.91 94 GLY A CA 1
ATOM 727 C C . GLY A 1 94 ? 47.356 -16.470 -30.962 1.00 55.91 94 GLY A C 1
ATOM 728 O O . GLY A 1 94 ? 47.683 -17.579 -30.560 1.00 55.91 94 GLY A O 1
ATOM 729 N N . ASP A 1 95 ? 47.647 -16.031 -32.192 1.00 56.44 95 ASP A N 1
ATOM 730 C CA . ASP A 1 95 ? 48.363 -16.854 -33.182 1.00 56.44 95 ASP A CA 1
ATOM 731 C C . ASP A 1 95 ? 49.260 -16.015 -34.120 1.00 56.44 95 ASP A C 1
ATOM 733 O O . ASP A 1 95 ? 48.979 -15.807 -35.298 1.00 56.44 95 ASP A O 1
ATOM 737 N N . ALA A 1 96 ? 50.339 -15.456 -33.559 1.00 53.75 96 ALA A N 1
ATOM 738 C CA . ALA A 1 96 ? 51.332 -14.650 -34.286 1.00 53.75 96 ALA A CA 1
ATOM 739 C C . ALA A 1 96 ? 52.787 -15.059 -33.964 1.00 53.75 96 ALA A C 1
ATOM 741 O O . ALA A 1 96 ? 53.697 -14.235 -33.993 1.00 53.75 96 ALA A O 1
ATOM 742 N N . LEU A 1 97 ? 53.011 -16.335 -33.619 1.00 57.84 97 LEU A N 1
ATOM 743 C CA . LEU A 1 97 ? 54.320 -16.867 -33.197 1.00 57.84 97 LEU A CA 1
ATOM 744 C C . LEU A 1 97 ? 54.793 -18.092 -34.008 1.00 57.84 97 LEU A C 1
ATOM 746 O O . LEU A 1 97 ? 55.737 -18.766 -33.595 1.00 57.84 97 LEU A O 1
ATOM 750 N N . ARG A 1 98 ? 54.170 -18.407 -35.158 1.00 55.50 98 ARG A N 1
ATOM 751 C CA . ARG A 1 98 ? 54.492 -19.626 -35.934 1.00 55.50 98 ARG A CA 1
ATOM 752 C C . ARG A 1 98 ? 54.589 -19.462 -37.462 1.00 55.50 98 ARG A C 1
ATOM 754 O O . ARG A 1 98 ? 54.129 -20.320 -38.209 1.00 55.50 98 ARG A O 1
ATOM 761 N N . ALA A 1 99 ? 55.259 -18.406 -37.918 1.00 50.12 99 ALA A N 1
ATOM 762 C CA . ALA A 1 99 ? 55.910 -18.307 -39.234 1.00 50.12 99 ALA A CA 1
ATOM 763 C C . ALA A 1 99 ? 56.931 -17.144 -39.161 1.00 50.12 99 ALA A C 1
ATOM 765 O O . ALA A 1 99 ? 56.614 -16.120 -38.570 1.00 50.12 99 ALA A O 1
ATOM 766 N N . SER A 1 100 ? 58.170 -17.221 -39.651 1.00 49.06 100 SER A N 1
ATOM 767 C CA . SER A 1 100 ? 58.705 -18.073 -40.721 1.00 49.06 100 SER A CA 1
ATOM 768 C C . SER A 1 100 ? 60.169 -18.459 -40.477 1.00 49.06 100 SER A C 1
ATOM 770 O O . SER A 1 100 ? 60.912 -17.755 -39.795 1.00 49.06 100 SER A O 1
ATOM 772 N N . SER A 1 101 ? 60.599 -19.564 -41.083 1.00 54.31 101 SER A N 1
ATOM 773 C CA . SER A 1 101 ? 61.970 -20.070 -40.995 1.00 54.31 101 SER A CA 1
ATOM 774 C C . SER A 1 101 ? 62.984 -19.240 -41.802 1.00 54.31 101 SER A C 1
ATOM 776 O O . SER A 1 101 ? 62.790 -18.977 -42.984 1.00 54.31 101 SER A O 1
ATOM 778 N N . ARG A 1 102 ? 64.099 -18.914 -41.141 1.00 54.47 102 ARG A N 1
ATOM 779 C CA . ARG A 1 102 ? 65.517 -19.063 -41.558 1.00 54.47 102 ARG A CA 1
ATOM 780 C C . ARG A 1 102 ? 65.763 -19.925 -42.840 1.00 54.47 102 ARG A C 1
ATOM 782 O O . ARG A 1 102 ? 65.068 -20.931 -42.971 1.00 54.47 102 ARG A O 1
ATOM 789 N N . PRO A 1 103 ? 66.849 -19.760 -43.640 1.00 65.88 103 PRO A N 1
ATOM 790 C CA . PRO A 1 103 ? 67.665 -18.578 -43.968 1.00 65.88 103 PRO A CA 1
ATOM 791 C C . PRO A 1 103 ? 67.998 -18.445 -45.491 1.00 65.88 103 PRO A C 1
ATOM 793 O O . PRO A 1 103 ? 67.327 -19.116 -46.282 1.00 65.88 103 PRO A O 1
ATOM 796 N N . PRO A 1 104 ? 68.952 -17.570 -45.941 1.00 58.56 104 PRO A N 1
ATOM 797 C CA . PRO A 1 104 ? 70.402 -17.474 -45.572 1.00 58.56 104 PRO A CA 1
ATOM 798 C C . PRO A 1 104 ? 70.785 -16.446 -44.461 1.00 58.56 104 PRO A C 1
ATOM 800 O O . PRO A 1 104 ? 70.321 -15.312 -44.517 1.00 58.56 104 PRO A O 1
ATOM 803 N N . VAL A 1 105 ? 71.611 -16.763 -43.435 1.00 50.69 105 VAL A N 1
ATOM 804 C CA . VAL A 1 105 ? 72.167 -18.073 -42.947 1.00 50.69 105 VAL A CA 1
ATOM 805 C C . VAL A 1 105 ? 71.827 -18.346 -41.463 1.00 50.69 105 VAL A C 1
ATOM 807 O O . VAL A 1 105 ? 71.803 -17.390 -40.671 1.00 50.69 105 VAL A O 1
#

Secondary structure (DSSP, 8-state):
---HHHHHHHHHHTS-TT--HHHHHHHHHHHHHHHHHHHHH-SSPPPHHHHHHHHHHHHHHHHHHHHHHHHHHHHHHHHHHHHT------------SS-------

Sequence (105 aa):
MADYYPLIARAISGLDPSAPGEQRRAIYERARAALITQLRGVQPPLTESEITRERLALEEAVRKVESEAAQRARDAARAELKNRRPAADGSRPGDALRASSRPPV

Foldseek 3Di:
DDCLQVVLLVVVVPDDLPDDPVVSVVVLVVVLVVLVVVQCVDPPHDDPVVSVVVSVSSVVSSVVSVVVSVVVNVVVVVVVVVVPDDPPDPDDPPDDPDDDDDDPD

Radius of gyration: 28.86 Å; chains: 1; bounding box: 94×30×63 Å

pLDDT: mean 76.72, std 12.94, range [49.06, 91.38]